Protein AF-A0A4R2KCX1-F1 (afdb_monomer)

Organism: NCBI:txid35805

Sequence (128 aa):
MARAHGARAQMALAFETVYGTPPASGYRLMPFARTTLGAEQPLLNSELLGYGRDPLAPIKDAVTADGEVVVPIDVEAFGTWLKAAFGDPVTSGTDPCTHEFQSGGWTLPSMAIEVVMPEVPRFAMYAG

Nearest PDB structures (foldseek):
  8xan-assembly1_C  TM=7.427E-01  e=2.154E-05  Acinetobacter phage SH-Ab 15497
  7b5h-assembly1_AK  TM=3.996E-01  e=2.489E+00  Nostoc sp. PCC 7120 = FACHB-418
  7o1q-assembly1_A  TM=1.858E-01  e=5.210E+00  Staphylococcus aureus

Structure (mmCIF, N/CA/C/O backbone):
data_AF-A0A4R2KCX1-F1
#
_entry.id   AF-A0A4R2KCX1-F1
#
loop_
_atom_site.group_PDB
_atom_site.id
_atom_site.type_symbol
_atom_site.label_atom_id
_atom_site.label_alt_id
_atom_site.label_comp_id
_atom_site.label_asym_id
_atom_site.label_entity_id
_atom_site.label_seq_id
_atom_site.pdbx_PDB_ins_code
_atom_site.Cartn_x
_atom_site.Cartn_y
_atom_site.Cartn_z
_atom_site.occupancy
_atom_site.B_iso_or_equiv
_atom_site.auth_seq_id
_atom_site.auth_comp_id
_atom_site.auth_asym_id
_atom_site.auth_atom_id
_atom_site.pdbx_PDB_model_num
ATOM 1 N N . MET A 1 1 ? -5.349 -15.161 24.739 1.00 67.50 1 MET A N 1
ATOM 2 C CA . MET A 1 1 ? -5.393 -14.386 23.482 1.00 67.50 1 MET A CA 1
ATOM 3 C C . MET A 1 1 ? -4.434 -15.027 22.496 1.00 67.50 1 MET A C 1
ATOM 5 O O . MET A 1 1 ? -3.262 -15.151 22.839 1.00 67.50 1 MET A O 1
ATOM 9 N N . ALA A 1 2 ? -4.920 -15.484 21.341 1.00 77.88 2 ALA A N 1
ATOM 10 C CA . ALA A 1 2 ? -4.050 -15.969 20.270 1.00 77.88 2 ALA A CA 1
ATOM 11 C C . ALA A 1 2 ? -3.220 -14.797 19.717 1.00 77.88 2 ALA A C 1
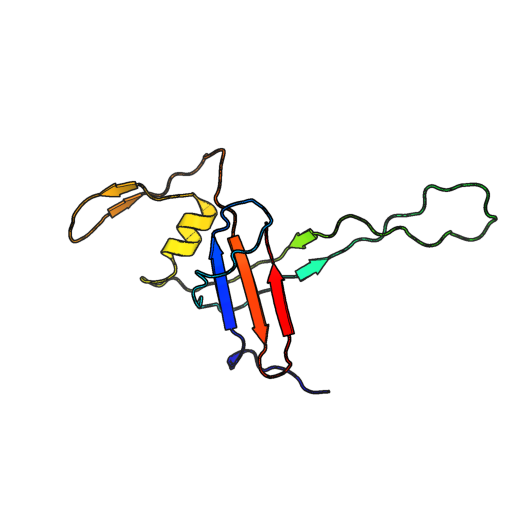ATOM 13 O O . ALA A 1 2 ? -3.713 -13.670 19.649 1.00 77.88 2 ALA A O 1
ATOM 14 N N . ARG A 1 3 ? -1.953 -15.045 19.386 1.00 81.00 3 ARG A N 1
ATOM 15 C CA . ARG A 1 3 ? -1.043 -14.067 18.776 1.00 81.00 3 ARG A CA 1
ATOM 16 C C . ARG A 1 3 ? -0.604 -14.630 17.434 1.00 81.00 3 ARG A C 1
ATOM 18 O O . ARG A 1 3 ? -0.319 -15.818 17.365 1.00 81.00 3 ARG A O 1
ATOM 25 N N . ALA A 1 4 ? -0.548 -13.785 16.413 1.00 83.06 4 ALA A N 1
ATOM 26 C CA . ALA A 1 4 ? 0.023 -14.166 15.131 1.00 83.06 4 ALA A CA 1
ATOM 27 C C . ALA A 1 4 ? 1.552 -14.043 15.180 1.00 83.06 4 ALA A C 1
ATOM 29 O O . ALA A 1 4 ? 2.090 -13.082 15.743 1.00 83.06 4 ALA A O 1
ATOM 30 N N . HIS A 1 5 ? 2.248 -14.996 14.575 1.00 86.75 5 HIS A N 1
ATOM 31 C CA . HIS A 1 5 ? 3.689 -14.958 14.384 1.00 86.75 5 HIS A CA 1
ATOM 32 C C . HIS A 1 5 ? 4.046 -14.263 13.067 1.00 86.75 5 HIS A C 1
ATOM 34 O O . HIS A 1 5 ? 3.512 -14.593 12.009 1.00 86.75 5 HIS A O 1
ATOM 40 N N . GLY A 1 6 ? 5.022 -13.350 13.111 1.00 83.81 6 GLY A N 1
ATOM 41 C CA . GLY A 1 6 ? 5.485 -12.619 11.923 1.00 83.81 6 GLY A CA 1
ATOM 42 C C . GLY A 1 6 ? 5.959 -13.529 10.782 1.00 83.81 6 GLY A C 1
ATOM 43 O O . GLY A 1 6 ? 5.747 -13.207 9.624 1.00 83.81 6 GLY A O 1
ATOM 44 N N . ALA A 1 7 ? 6.495 -14.716 11.091 1.00 86.44 7 ALA A N 1
AT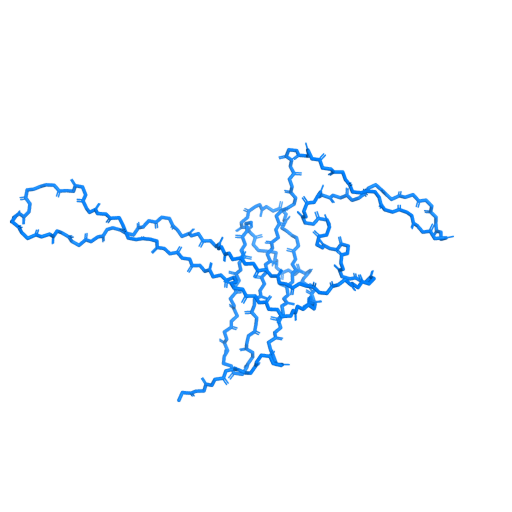OM 45 C CA . ALA A 1 7 ? 6.912 -15.704 10.089 1.00 86.44 7 ALA A CA 1
ATOM 46 C C . ALA A 1 7 ? 5.754 -16.284 9.248 1.00 86.44 7 ALA A C 1
ATOM 48 O O . ALA A 1 7 ? 5.996 -16.911 8.219 1.00 86.44 7 ALA A O 1
ATOM 49 N N . ARG A 1 8 ? 4.502 -16.118 9.693 1.00 90.50 8 ARG A N 1
ATOM 50 C CA . ARG A 1 8 ? 3.291 -16.514 8.957 1.00 90.50 8 ARG A CA 1
ATOM 51 C C . ARG A 1 8 ? 2.509 -15.319 8.421 1.00 90.50 8 ARG A C 1
ATOM 53 O O . ARG A 1 8 ? 1.470 -15.529 7.798 1.00 90.50 8 ARG A O 1
ATOM 60 N N . ALA A 1 9 ? 2.983 -14.097 8.659 1.00 93.12 9 ALA A N 1
ATOM 61 C CA . ALA A 1 9 ? 2.382 -12.916 8.070 1.00 93.12 9 ALA A CA 1
ATOM 62 C C . ALA A 1 9 ? 2.630 -12.911 6.557 1.00 93.12 9 ALA A C 1
ATOM 64 O O . ALA A 1 9 ? 3.693 -13.318 6.086 1.00 93.12 9 ALA A O 1
ATOM 65 N N . GLN A 1 10 ? 1.635 -12.468 5.800 1.00 95.19 10 GLN A N 1
ATOM 66 C CA . GLN A 1 10 ? 1.714 -12.356 4.348 1.00 95.19 10 GLN A CA 1
ATOM 67 C C . GLN A 1 10 ? 1.318 -10.942 3.936 1.00 95.19 10 GLN A C 1
ATOM 69 O O . GLN A 1 10 ? 0.558 -10.271 4.635 1.00 95.19 10 GLN A O 1
ATOM 74 N N . MET A 1 11 ? 1.856 -10.495 2.807 1.00 96.31 11 MET A N 1
ATOM 75 C CA . MET A 1 11 ? 1.479 -9.240 2.178 1.00 96.31 11 MET A CA 1
ATOM 76 C C . MET A 1 11 ? 1.051 -9.535 0.751 1.00 96.31 11 MET A C 1
ATOM 78 O O . MET A 1 11 ? 1.783 -10.203 0.021 1.00 96.31 11 MET A O 1
ATOM 82 N N . ALA A 1 12 ? -0.121 -9.049 0.365 1.00 96.50 12 ALA A N 1
ATOM 83 C CA . ALA A 1 12 ? -0.625 -9.162 -0.991 1.00 96.50 12 ALA A CA 1
ATOM 84 C C . ALA A 1 12 ? -0.817 -7.762 -1.577 1.00 96.50 12 ALA A C 1
ATOM 86 O O . ALA A 1 12 ? -1.367 -6.896 -0.907 1.00 96.50 12 ALA A O 1
ATOM 87 N N . LEU A 1 13 ? -0.363 -7.531 -2.808 1.00 96.44 13 LEU A N 1
ATOM 88 C CA . LEU A 1 13 ? -0.431 -6.224 -3.468 1.00 96.44 13 LEU A CA 1
ATOM 89 C C . LEU A 1 13 ? -1.096 -6.348 -4.837 1.00 96.44 13 LEU A C 1
ATOM 91 O O . LEU A 1 13 ? -0.757 -7.253 -5.602 1.00 96.44 13 LEU A O 1
ATOM 95 N N . ALA A 1 14 ? -2.001 -5.423 -5.152 1.00 97.31 14 ALA A N 1
ATOM 96 C CA . ALA A 1 14 ? -2.552 -5.227 -6.492 1.00 97.31 14 ALA A CA 1
ATOM 97 C C . ALA A 1 14 ? -2.606 -3.731 -6.837 1.00 97.31 14 ALA A C 1
ATOM 99 O O . ALA A 1 14 ? -2.873 -2.908 -5.968 1.00 97.31 14 ALA A O 1
ATOM 100 N N . PHE A 1 15 ? -2.386 -3.371 -8.103 1.00 96.69 15 PHE A N 1
ATOM 101 C CA . PHE A 1 15 ? -2.613 -1.998 -8.567 1.00 96.69 15 PHE A CA 1
ATOM 102 C C . PHE A 1 15 ? -4.099 -1.738 -8.778 1.00 96.69 15 PHE A C 1
ATOM 104 O O . PHE A 1 15 ? -4.821 -2.580 -9.318 1.00 96.69 15 PHE A O 1
ATOM 111 N N . GLU A 1 16 ? -4.542 -0.557 -8.375 1.00 95.75 16 GLU A N 1
ATOM 112 C CA . GLU A 1 16 ? -5.923 -0.126 -8.516 1.00 95.75 16 GLU A CA 1
ATOM 113 C C . GLU A 1 16 ? -6.189 0.418 -9.924 1.00 95.75 16 GLU A C 1
ATOM 115 O O . GLU A 1 16 ? -5.325 1.008 -10.569 1.00 95.75 16 GLU A O 1
ATOM 120 N N . THR A 1 17 ? -7.418 0.229 -10.407 1.00 94.25 17 THR A N 1
ATOM 121 C CA . THR A 1 17 ? -7.891 0.885 -11.641 1.00 94.25 17 THR A CA 1
ATOM 122 C C . THR A 1 17 ? -8.562 2.224 -11.347 1.00 94.25 17 THR A C 1
ATOM 124 O O . THR A 1 17 ? -8.533 3.129 -12.178 1.00 94.25 17 THR A O 1
ATOM 127 N N . VAL A 1 18 ? -9.152 2.346 -10.157 1.00 94.12 18 VAL A N 1
ATOM 128 C CA . VAL A 1 18 ? -9.768 3.556 -9.618 1.00 94.12 18 VAL A CA 1
ATOM 129 C C . VAL A 1 18 ? -9.210 3.760 -8.218 1.00 94.12 18 VAL A C 1
ATOM 131 O O . VAL A 1 18 ? -9.271 2.843 -7.402 1.00 94.12 18 VAL A O 1
ATOM 134 N N . TYR A 1 19 ? -8.703 4.963 -7.957 1.00 92.50 19 TYR A N 1
ATOM 135 C CA . TYR A 1 19 ? -8.130 5.346 -6.669 1.00 92.50 19 TYR A CA 1
ATOM 136 C C . TYR A 1 19 ? -9.057 5.002 -5.495 1.00 92.50 19 TYR A C 1
ATOM 138 O O . TYR A 1 19 ? -10.250 5.324 -5.522 1.00 92.50 19 TYR A O 1
ATOM 146 N N . GLY A 1 20 ? -8.509 4.349 -4.471 1.00 92.69 20 GLY A N 1
ATOM 147 C CA . GLY A 1 20 ? -9.223 3.957 -3.258 1.00 92.69 20 GLY A CA 1
ATOM 148 C C . GLY A 1 20 ? -10.192 2.788 -3.452 1.00 92.69 20 GLY A C 1
ATOM 149 O O . GLY A 1 20 ? -10.987 2.504 -2.555 1.00 92.69 20 GLY A O 1
ATOM 150 N N . THR A 1 21 ? -10.169 2.120 -4.613 1.00 95.06 21 THR A N 1
ATOM 151 C CA . THR A 1 21 ? -11.038 0.973 -4.911 1.00 95.06 21 THR A CA 1
ATOM 152 C C . THR A 1 21 ? -10.201 -0.300 -5.064 1.00 95.06 21 THR A C 1
ATOM 154 O O . THR A 1 21 ? -9.664 -0.547 -6.150 1.00 95.06 21 THR A O 1
ATOM 157 N N . PRO A 1 22 ? -10.113 -1.142 -4.012 1.00 94.56 22 PRO A N 1
ATOM 158 C CA . PRO A 1 22 ? -9.402 -2.412 -4.075 1.00 94.56 22 PRO A CA 1
ATOM 159 C C . PRO A 1 22 ? -9.877 -3.276 -5.257 1.00 94.56 22 PRO A C 1
ATOM 161 O O . PRO A 1 22 ? -11.086 -3.479 -5.419 1.00 94.56 22 PRO A O 1
ATOM 164 N N . PRO A 1 23 ? -8.963 -3.818 -6.081 1.00 95.50 23 PRO A N 1
ATOM 165 C CA . PRO A 1 23 ? -9.320 -4.752 -7.141 1.00 95.50 23 PRO A CA 1
ATOM 166 C C . PRO A 1 23 ? -9.965 -6.027 -6.590 1.00 95.50 23 PRO A C 1
ATOM 168 O O . PRO A 1 23 ? -9.647 -6.485 -5.500 1.00 95.50 23 PRO A O 1
ATOM 171 N N . ALA A 1 24 ? -10.821 -6.678 -7.379 1.00 94.88 24 ALA A N 1
ATOM 172 C CA . ALA A 1 24 ? -11.381 -7.980 -6.999 1.00 94.88 24 ALA A CA 1
ATOM 173 C C . ALA A 1 24 ? -10.370 -9.140 -7.132 1.00 94.88 24 ALA A C 1
ATOM 175 O O . ALA A 1 24 ? -10.575 -10.217 -6.580 1.00 94.88 24 ALA A O 1
ATOM 176 N N . SER A 1 25 ? -9.310 -8.956 -7.923 1.00 94.56 25 SER A N 1
ATOM 177 C CA . SER A 1 25 ? -8.288 -9.970 -8.210 1.00 94.56 25 SER A CA 1
ATOM 178 C C . SER A 1 25 ? -6.999 -9.308 -8.713 1.00 94.56 25 SER A C 1
ATOM 180 O O . SER A 1 25 ? -6.946 -8.089 -8.851 1.00 94.56 25 SER A O 1
ATOM 182 N N . GLY A 1 26 ? -5.963 -10.105 -8.999 1.00 93.50 26 GLY A N 1
ATOM 183 C CA . GLY A 1 26 ? -4.666 -9.602 -9.473 1.00 93.50 26 GLY A CA 1
ATOM 184 C C . GLY A 1 26 ? -3.649 -9.344 -8.360 1.00 93.50 26 GLY A C 1
ATOM 185 O O . GLY A 1 26 ? -2.598 -8.766 -8.615 1.00 93.50 26 GLY A O 1
ATOM 186 N N . TYR A 1 27 ? -3.949 -9.792 -7.140 1.00 95.81 27 TYR A N 1
ATOM 187 C CA . TYR A 1 27 ? -3.029 -9.712 -6.017 1.00 95.81 27 TYR A CA 1
ATOM 188 C C . TYR A 1 27 ? -1.840 -10.649 -6.191 1.00 95.81 27 TYR A C 1
ATOM 190 O O . TYR A 1 27 ? -1.994 -11.834 -6.502 1.00 95.81 27 TYR A O 1
ATOM 198 N N . ARG A 1 28 ? -0.653 -10.116 -5.917 1.00 95.19 28 ARG A N 1
ATOM 199 C CA . ARG A 1 28 ? 0.599 -10.863 -5.856 1.00 95.19 28 ARG A CA 1
ATOM 200 C C . ARG A 1 28 ? 1.126 -10.880 -4.430 1.00 95.19 28 ARG A C 1
ATOM 202 O O . ARG A 1 28 ? 1.097 -9.859 -3.751 1.00 95.19 28 ARG A O 1
ATOM 209 N N . LEU A 1 29 ? 1.636 -12.032 -3.996 1.00 95.19 29 LEU A N 1
ATOM 210 C CA . LEU A 1 29 ? 2.348 -12.134 -2.726 1.00 95.19 29 LEU A CA 1
ATOM 211 C C . LEU A 1 29 ? 3.667 -11.365 -2.806 1.00 95.19 29 LEU A C 1
ATOM 213 O O . LEU A 1 29 ? 4.499 -11.641 -3.670 1.00 95.19 29 LEU A O 1
ATOM 217 N N . MET A 1 30 ? 3.846 -10.419 -1.890 1.00 95.75 30 MET A N 1
ATOM 218 C CA . MET A 1 30 ? 5.013 -9.553 -1.824 1.00 95.75 30 MET A CA 1
ATOM 219 C C . MET A 1 30 ? 5.896 -9.940 -0.634 1.00 95.75 30 MET A C 1
ATOM 221 O O . MET A 1 30 ? 5.394 -10.059 0.489 1.00 95.75 30 MET A O 1
ATOM 225 N N . PRO A 1 31 ? 7.211 -10.121 -0.839 1.00 95.12 31 PRO A N 1
ATOM 226 C CA . PRO A 1 31 ? 8.136 -10.306 0.266 1.00 95.12 31 PRO A CA 1
ATOM 227 C C . PRO A 1 31 ? 8.310 -8.987 1.028 1.00 95.12 31 PRO A C 1
ATOM 229 O O . PRO A 1 31 ? 8.446 -7.919 0.433 1.00 95.12 31 PRO A O 1
ATOM 232 N N . PHE A 1 32 ? 8.333 -9.056 2.358 1.00 94.94 32 PHE A N 1
ATOM 233 C CA . PHE A 1 32 ? 8.554 -7.899 3.223 1.00 94.94 32 PHE A CA 1
ATOM 234 C C . PHE A 1 32 ? 9.268 -8.318 4.513 1.00 94.94 32 PHE A C 1
ATOM 236 O O . PHE A 1 32 ? 9.151 -9.457 4.963 1.00 94.94 32 PHE A O 1
ATOM 243 N N . ALA A 1 33 ? 10.020 -7.391 5.103 1.00 94.25 33 ALA A N 1
ATOM 244 C CA . ALA A 1 33 ? 10.744 -7.586 6.358 1.00 94.25 33 ALA A CA 1
ATOM 245 C C . ALA A 1 33 ? 9.992 -6.991 7.559 1.00 94.25 33 ALA A C 1
ATOM 247 O O . ALA A 1 33 ? 9.972 -7.587 8.636 1.00 94.25 33 ALA A O 1
ATOM 248 N N . ARG A 1 34 ? 9.365 -5.818 7.386 1.00 93.25 34 ARG A N 1
ATOM 249 C CA . ARG A 1 34 ? 8.473 -5.203 8.384 1.00 93.25 34 ARG A CA 1
ATOM 250 C C . ARG A 1 34 ? 7.421 -4.334 7.708 1.00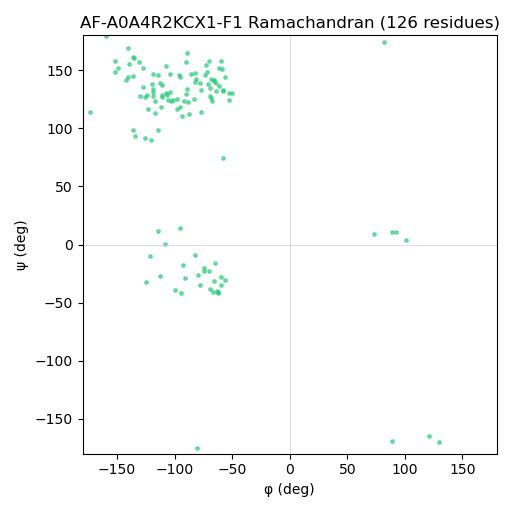 93.25 34 ARG A C 1
ATOM 252 O O . ARG A 1 34 ? 7.645 -3.844 6.605 1.00 93.25 34 ARG A O 1
ATOM 259 N N . THR A 1 35 ? 6.316 -4.104 8.404 1.00 93.81 35 THR A N 1
ATOM 260 C CA . THR A 1 35 ? 5.292 -3.133 8.017 1.00 93.81 35 THR A CA 1
ATOM 261 C C . THR A 1 35 ? 4.739 -2.447 9.261 1.00 93.81 35 THR A C 1
ATOM 263 O O . THR A 1 35 ? 4.583 -3.093 10.301 1.00 93.81 35 THR A O 1
ATOM 266 N N . THR A 1 36 ? 4.464 -1.151 9.158 1.00 93.81 36 THR A N 1
ATOM 267 C CA . THR A 1 36 ? 3.711 -0.377 10.157 1.00 93.81 36 THR A CA 1
ATOM 268 C C . THR A 1 36 ? 2.381 0.128 9.606 1.00 93.81 36 THR A C 1
ATOM 270 O O . THR A 1 36 ? 1.741 0.942 10.263 1.00 93.81 36 THR A O 1
ATOM 273 N N . LEU A 1 37 ? 1.950 -0.371 8.438 1.00 92.94 37 LEU A N 1
ATOM 274 C CA . LEU A 1 37 ? 0.707 0.054 7.799 1.00 92.94 37 LEU A CA 1
ATOM 275 C C . LEU A 1 37 ? -0.475 -0.063 8.765 1.00 92.94 37 LEU A C 1
ATOM 277 O O . LEU A 1 37 ? -0.760 -1.144 9.305 1.00 92.94 37 LEU A O 1
ATOM 281 N N . GLY A 1 38 ? -1.173 1.050 8.953 1.00 90.94 38 GLY A N 1
ATOM 282 C CA . GLY A 1 38 ? -2.283 1.183 9.880 1.00 90.94 38 GLY A CA 1
ATOM 283 C C . GLY A 1 38 ? -3.274 2.238 9.413 1.00 90.94 38 GLY A C 1
ATOM 284 O O . GLY A 1 38 ? -2.909 3.208 8.762 1.00 90.94 38 GLY A O 1
ATOM 285 N N . ALA A 1 39 ? -4.546 2.023 9.746 1.00 87.75 39 ALA A N 1
ATOM 286 C CA . ALA A 1 39 ? -5.564 3.051 9.612 1.00 87.75 39 ALA A CA 1
ATOM 287 C C . ALA A 1 39 ? -5.655 3.806 10.939 1.00 87.75 39 ALA A C 1
ATOM 289 O O . ALA A 1 39 ? -5.896 3.194 11.985 1.00 87.75 39 ALA A O 1
ATOM 290 N N . GLU A 1 40 ? -5.480 5.117 10.886 1.00 87.38 40 GLU A N 1
ATOM 291 C CA . GLU A 1 40 ? -5.623 6.007 12.028 1.00 87.38 40 GLU A CA 1
ATOM 292 C C . GLU A 1 40 ? -6.806 6.947 11.807 1.00 87.38 40 GLU A C 1
ATOM 294 O O . GLU A 1 40 ? -7.138 7.319 10.682 1.00 87.38 40 GLU A O 1
ATOM 299 N N . GLN A 1 41 ? -7.484 7.290 12.900 1.00 91.00 41 GLN A N 1
ATOM 300 C CA . GLN A 1 41 ? -8.578 8.252 12.890 1.00 91.00 41 GLN A CA 1
ATOM 301 C C . GLN A 1 41 ? -8.414 9.194 14.085 1.00 91.00 41 GLN A C 1
ATOM 303 O O . GLN A 1 41 ? -8.765 8.817 15.211 1.00 91.00 41 GLN A O 1
ATOM 308 N N . PRO A 1 42 ? -7.853 10.395 13.867 1.00 88.88 42 PRO A N 1
ATOM 309 C CA . PRO A 1 42 ? -7.701 11.393 14.914 1.00 88.88 42 PRO A CA 1
ATOM 310 C C . PRO A 1 42 ? -9.041 11.820 15.525 1.00 88.88 42 PRO A C 1
ATOM 312 O O . PRO A 1 42 ? -10.112 11.690 14.925 1.00 88.88 42 PRO A O 1
ATOM 315 N N . LEU A 1 43 ? -8.971 12.353 16.744 1.00 91.44 43 LEU A N 1
ATOM 316 C CA . LEU A 1 43 ? -10.101 12.984 17.417 1.00 91.44 43 LEU A CA 1
ATOM 317 C C . LEU A 1 43 ? -9.904 14.500 17.411 1.00 91.44 43 LEU A C 1
ATOM 319 O O . LEU A 1 43 ? -8.891 15.000 17.901 1.00 91.44 43 LEU A O 1
ATOM 323 N N . LEU A 1 44 ? -10.889 15.218 16.886 1.00 88.81 44 LEU A N 1
ATOM 324 C CA . LEU A 1 44 ? -10.939 16.673 16.861 1.00 88.81 44 LEU A CA 1
ATOM 325 C C . LEU A 1 44 ? -11.767 17.195 18.032 1.00 88.81 44 LEU A C 1
ATOM 327 O O . LEU A 1 44 ? -12.762 16.592 18.446 1.00 88.81 44 LEU A O 1
ATOM 331 N N . ASN A 1 45 ? -11.372 18.352 18.555 1.00 87.06 45 ASN A N 1
ATOM 332 C CA . ASN A 1 45 ? -12.154 19.034 19.578 1.00 87.06 45 ASN A CA 1
ATOM 333 C C . ASN A 1 45 ? -13.516 19.449 19.008 1.00 87.06 45 ASN A C 1
ATOM 335 O O . ASN A 1 45 ? -13.610 19.919 17.878 1.00 87.06 45 ASN A O 1
ATOM 339 N N . SER A 1 46 ? -14.572 19.294 19.806 1.00 84.56 46 SER A N 1
ATOM 340 C CA . SER A 1 46 ? -15.910 19.725 19.406 1.00 84.56 46 SER A CA 1
ATOM 341 C C . SER A 1 46 ? -15.989 21.253 19.338 1.00 84.56 46 SER A C 1
ATOM 343 O O . SER A 1 46 ? -15.734 21.932 20.331 1.00 84.56 46 SER A O 1
ATOM 345 N N . GLU A 1 47 ? -16.417 21.781 18.192 1.00 82.50 47 GLU A N 1
ATOM 346 C CA . GLU A 1 47 ? -16.617 23.222 17.965 1.00 82.50 47 GLU A CA 1
ATOM 347 C C . GLU A 1 47 ? -17.968 23.740 18.494 1.00 82.50 47 GLU A C 1
ATOM 349 O O . GLU A 1 47 ? -18.218 24.945 18.521 1.00 82.50 47 GLU A O 1
ATOM 354 N N . LEU A 1 48 ? -18.864 22.840 18.917 1.00 79.81 48 LEU A N 1
ATOM 355 C CA . LEU A 1 48 ? -20.192 23.204 19.409 1.00 79.81 48 LEU A CA 1
ATOM 356 C C . LEU A 1 48 ? -20.109 23.923 20.762 1.00 79.81 48 LEU A C 1
ATOM 358 O O . LEU A 1 48 ? -19.546 23.413 21.728 1.00 79.81 48 LEU A O 1
ATOM 362 N N . LEU A 1 49 ? -20.740 25.092 20.844 1.00 77.31 49 LEU A N 1
ATOM 363 C CA . LEU A 1 49 ? -20.863 25.885 22.066 1.00 77.31 49 LEU A CA 1
ATOM 364 C C . LEU A 1 49 ? -22.299 25.820 22.602 1.00 77.31 49 LEU A C 1
ATOM 366 O O . LEU A 1 49 ? -23.249 25.642 21.844 1.00 77.31 49 LEU A O 1
ATOM 370 N N . GLY A 1 50 ? -22.466 26.005 23.915 1.00 77.56 50 GLY A N 1
ATOM 371 C CA . GLY A 1 50 ? -23.787 26.184 24.538 1.00 77.56 50 GLY A CA 1
ATOM 372 C C . GLY A 1 50 ? -24.389 24.961 25.240 1.00 77.56 50 GLY A C 1
ATOM 373 O O . GLY A 1 50 ? -25.489 25.065 25.770 1.00 77.56 50 GLY A O 1
ATOM 374 N N . TYR A 1 51 ? -23.672 23.837 25.321 1.00 78.50 51 TYR A N 1
ATOM 375 C CA . TYR A 1 51 ? -24.144 22.608 25.984 1.00 78.50 51 TYR A CA 1
ATOM 376 C C . TYR A 1 51 ? -23.689 22.446 27.446 1.00 78.50 51 TYR A C 1
ATOM 378 O O . TYR A 1 51 ? -23.817 21.370 28.024 1.00 78.50 51 TYR A O 1
ATOM 386 N N . GLY A 1 52 ? -23.183 23.511 28.069 1.00 81.62 52 GLY A N 1
ATOM 387 C CA . GLY A 1 52 ? -22.761 23.514 29.471 1.00 81.62 52 GLY A CA 1
ATOM 388 C C . GLY A 1 52 ? -21.290 23.874 29.658 1.00 81.62 52 GLY A C 1
ATOM 389 O O . GLY A 1 52 ? -20.660 24.446 28.771 1.00 81.62 52 GLY A O 1
ATOM 390 N N . ARG A 1 53 ? -20.767 23.594 30.859 1.00 81.62 53 ARG A N 1
ATOM 391 C CA . ARG A 1 53 ? -19.374 23.881 31.251 1.00 81.62 53 ARG A CA 1
ATOM 392 C C . ARG A 1 53 ? -18.421 22.712 31.005 1.00 81.62 53 ARG A C 1
ATOM 394 O O . ARG A 1 53 ? -17.212 22.926 31.014 1.00 81.62 53 ARG A O 1
ATOM 401 N N . ASP A 1 54 ? -18.963 21.512 30.828 1.00 83.81 54 ASP A N 1
ATOM 402 C CA . ASP A 1 54 ? -18.167 20.306 30.641 1.00 83.81 54 ASP A CA 1
ATOM 403 C C . ASP A 1 54 ? -17.711 20.184 29.180 1.00 83.81 54 ASP A C 1
ATOM 405 O O . ASP A 1 54 ? -18.474 20.531 28.271 1.00 83.81 54 ASP A O 1
ATOM 409 N N . PRO A 1 55 ? -16.479 19.699 28.932 1.00 79.50 55 PRO A N 1
ATOM 410 C CA . PRO A 1 55 ? -15.997 19.452 27.581 1.00 79.50 55 PRO A CA 1
ATOM 411 C C . PRO A 1 55 ? -16.915 18.478 26.846 1.00 79.50 55 PRO A C 1
ATOM 413 O O . PRO A 1 55 ? -17.261 17.413 27.360 1.00 79.50 55 PRO A O 1
ATOM 416 N N . LEU A 1 56 ? -17.286 18.837 25.621 1.00 83.81 56 LEU A N 1
ATOM 417 C CA . LEU A 1 56 ? -18.060 17.962 24.754 1.00 83.81 56 LEU A CA 1
ATOM 418 C C . LEU A 1 56 ? -17.208 16.811 24.220 1.00 83.81 56 LEU A C 1
ATOM 420 O O . LEU A 1 56 ? -15.988 16.921 24.090 1.00 83.81 56 LEU A O 1
ATOM 424 N N . ALA A 1 57 ? -17.880 15.708 23.885 1.00 88.06 57 ALA A N 1
ATOM 425 C CA . ALA A 1 57 ? -17.235 14.553 23.281 1.00 88.06 57 ALA A CA 1
ATOM 426 C C . ALA A 1 57 ? -16.529 14.952 21.966 1.00 88.06 57 ALA A C 1
ATOM 428 O O . ALA A 1 57 ? -17.143 15.634 21.139 1.00 88.06 57 ALA A O 1
ATOM 429 N N . PRO A 1 58 ? -15.267 14.534 21.755 1.00 88.38 58 PRO A N 1
ATOM 430 C CA . PRO A 1 58 ? -14.548 14.785 20.512 1.00 88.38 58 PRO A CA 1
ATOM 431 C C . PRO A 1 58 ? -15.248 14.194 19.286 1.00 88.38 58 PRO A C 1
ATOM 433 O O . PRO A 1 58 ? -15.920 13.161 19.364 1.00 88.38 58 PRO A O 1
ATOM 436 N N . ILE A 1 59 ? -15.035 14.833 18.139 1.00 89.19 59 ILE A N 1
ATOM 437 C CA . ILE A 1 59 ? -15.543 14.387 16.841 1.00 89.19 59 ILE A CA 1
ATOM 438 C C . ILE A 1 59 ? -14.441 13.582 16.151 1.00 89.19 59 ILE A C 1
ATOM 440 O O . ILE A 1 59 ? -13.259 13.880 16.292 1.00 89.19 59 ILE A O 1
ATOM 444 N N . LYS A 1 60 ? -14.814 12.532 15.421 1.00 90.38 60 LYS A N 1
ATOM 445 C CA . LYS A 1 60 ? -13.858 11.736 14.648 1.00 90.38 60 LYS A CA 1
ATOM 446 C C . LYS A 1 60 ? -13.460 12.465 13.364 1.00 90.38 60 LYS A C 1
ATOM 448 O O . LYS A 1 60 ? -14.343 12.932 12.649 1.00 90.38 60 LYS A O 1
ATOM 453 N N . ASP A 1 61 ? -12.165 12.514 13.078 1.00 91.81 61 ASP A N 1
ATOM 454 C CA . ASP A 1 61 ? -11.619 13.073 11.838 1.00 91.81 61 ASP A CA 1
ATOM 455 C C . ASP A 1 61 ? -11.708 12.077 10.662 1.00 91.81 61 ASP A C 1
ATOM 457 O O . ASP A 1 61 ? -12.272 10.981 10.790 1.00 91.81 61 ASP A O 1
ATOM 461 N N . ALA A 1 62 ? -11.148 12.441 9.508 1.00 86.88 62 ALA A N 1
ATOM 462 C CA . ALA A 1 62 ? -10.922 11.543 8.386 1.00 86.88 62 ALA A CA 1
ATOM 463 C C . ALA A 1 62 ? -10.086 10.320 8.802 1.00 86.88 62 ALA A C 1
ATOM 465 O O . ALA A 1 62 ? -9.178 10.403 9.629 1.00 86.88 62 ALA A O 1
ATOM 466 N N . VAL A 1 63 ? -10.409 9.167 8.216 1.00 86.75 63 VAL A N 1
ATOM 467 C CA . VAL A 1 63 ? -9.599 7.954 8.359 1.00 86.75 63 VAL A CA 1
ATOM 468 C C . VAL A 1 63 ? -8.467 8.026 7.346 1.00 86.75 63 VAL A C 1
ATOM 470 O O . VAL A 1 63 ? -8.725 8.168 6.151 1.00 86.75 63 VAL A O 1
ATOM 473 N N . THR A 1 64 ? -7.233 7.894 7.815 1.00 86.12 64 THR A N 1
ATOM 474 C CA . THR A 1 64 ? -6.032 7.890 6.975 1.00 86.12 64 THR A CA 1
ATOM 475 C C . THR A 1 64 ? -5.301 6.566 7.127 1.00 86.12 64 THR A C 1
ATOM 477 O O . THR A 1 64 ? -5.081 6.106 8.247 1.00 86.12 64 THR A O 1
ATOM 480 N N . ALA A 1 65 ? -4.929 5.944 6.009 1.00 88.31 65 ALA A N 1
ATOM 481 C CA . ALA A 1 65 ? -3.986 4.832 6.007 1.00 88.31 65 ALA A CA 1
ATOM 482 C C . ALA A 1 65 ? -2.565 5.398 5.900 1.00 88.31 65 ALA A C 1
ATOM 484 O O . ALA A 1 65 ? -2.277 6.136 4.961 1.00 88.31 65 ALA A O 1
ATOM 485 N N . ASP A 1 66 ? -1.705 5.071 6.859 1.00 88.31 66 ASP A N 1
ATOM 486 C CA . ASP A 1 66 ? -0.318 5.541 6.907 1.00 88.31 66 ASP A CA 1
ATOM 487 C C . ASP A 1 66 ? 0.621 4.417 7.374 1.00 88.31 66 ASP A C 1
ATOM 489 O O . ASP A 1 66 ? 0.182 3.352 7.827 1.00 88.31 66 ASP A O 1
ATOM 493 N N . GLY A 1 67 ? 1.923 4.644 7.242 1.00 91.06 67 GLY A N 1
ATOM 494 C CA . GLY A 1 67 ? 2.990 3.764 7.686 1.00 91.06 67 GLY A CA 1
ATOM 495 C C . GLY A 1 67 ? 4.024 3.493 6.600 1.00 91.06 67 GLY A C 1
ATOM 496 O O . GLY A 1 67 ? 4.048 4.095 5.531 1.00 91.06 67 GLY A O 1
ATOM 497 N N . GLU A 1 68 ? 4.902 2.540 6.884 1.00 93.94 68 GLU A N 1
ATOM 498 C CA . GLU A 1 68 ? 5.992 2.145 5.997 1.00 93.94 68 GLU A CA 1
ATOM 499 C C . GLU A 1 68 ? 6.033 0.627 5.816 1.00 93.94 68 GLU A C 1
ATOM 501 O O . GLU A 1 68 ? 5.584 -0.151 6.666 1.00 93.94 68 GLU A O 1
ATOM 506 N N . VAL A 1 69 ? 6.629 0.199 4.706 1.00 93.88 69 VAL A N 1
ATOM 507 C CA . VAL A 1 69 ? 6.957 -1.200 4.438 1.00 93.88 69 VAL A CA 1
ATOM 508 C C . VAL A 1 69 ? 8.438 -1.286 4.100 1.00 93.88 69 VAL A C 1
ATOM 510 O O . VAL A 1 69 ? 8.920 -0.601 3.202 1.00 93.88 69 VAL A O 1
ATOM 513 N N . VAL A 1 70 ? 9.164 -2.152 4.804 1.00 95.88 70 VAL A N 1
ATOM 514 C CA . VAL A 1 70 ? 10.549 -2.482 4.452 1.00 95.88 70 VAL A CA 1
ATOM 515 C C . VAL A 1 70 ? 10.529 -3.740 3.605 1.00 95.88 70 VAL A C 1
ATOM 517 O O . VAL A 1 70 ? 10.106 -4.798 4.076 1.00 95.88 70 VAL A O 1
ATOM 520 N N . VAL A 1 71 ? 11.011 -3.626 2.373 1.00 94.94 71 VAL A N 1
ATOM 521 C CA . VAL A 1 71 ? 11.031 -4.701 1.377 1.00 94.94 71 VAL A CA 1
ATOM 522 C C . VAL A 1 71 ? 12.458 -5.040 0.946 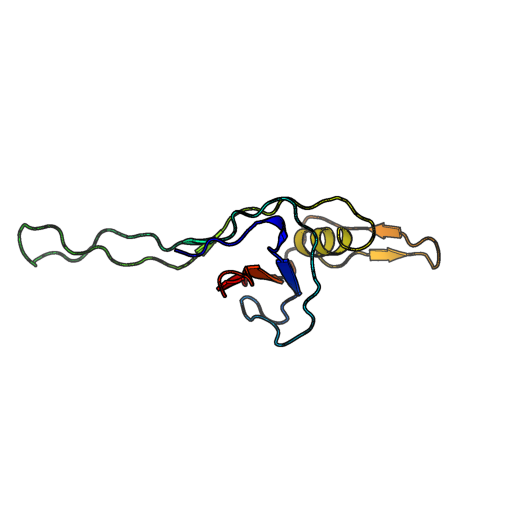1.00 94.94 71 VAL A C 1
ATOM 524 O O . VAL A 1 71 ? 13.318 -4.157 0.933 1.00 94.94 71 VAL A O 1
ATOM 527 N N . PRO A 1 72 ? 12.745 -6.314 0.629 1.00 95.38 72 PRO A N 1
ATOM 528 C CA . PRO A 1 72 ? 14.029 -6.693 0.061 1.00 95.38 72 PRO A CA 1
A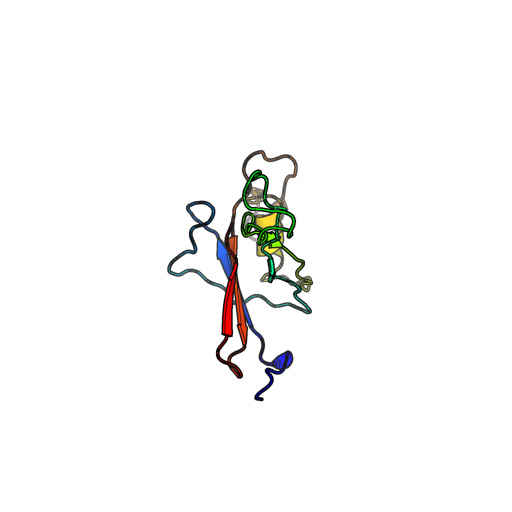TOM 529 C C . PRO A 1 72 ? 14.170 -6.173 -1.376 1.00 95.38 72 PRO A C 1
ATOM 531 O O . PRO A 1 72 ? 13.185 -5.918 -2.068 1.00 95.38 72 PRO A O 1
ATOM 534 N N . ILE A 1 73 ? 15.417 -6.054 -1.832 1.00 94.31 73 ILE A N 1
AT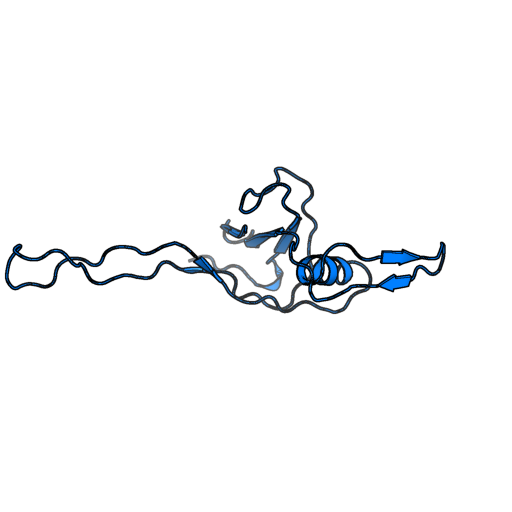OM 535 C CA . ILE A 1 73 ? 15.717 -5.886 -3.254 1.00 94.31 73 ILE A CA 1
ATOM 536 C C . ILE A 1 73 ? 15.836 -7.284 -3.852 1.00 94.31 73 ILE A C 1
ATOM 538 O O . ILE A 1 73 ? 16.768 -8.024 -3.536 1.00 94.31 73 ILE A O 1
ATOM 542 N N . ASP A 1 74 ? 14.891 -7.635 -4.710 1.00 92.69 74 ASP A N 1
ATOM 543 C CA . ASP A 1 74 ? 14.872 -8.890 -5.449 1.00 92.69 74 ASP A CA 1
ATOM 544 C C . ASP A 1 74 ? 14.490 -8.646 -6.918 1.00 92.69 74 ASP A C 1
ATOM 546 O O . ASP A 1 74 ? 13.957 -7.598 -7.279 1.00 92.69 74 ASP A O 1
ATOM 550 N N . VAL A 1 75 ? 14.798 -9.606 -7.789 1.00 87.44 75 VAL A N 1
ATOM 551 C CA . VAL A 1 75 ? 14.617 -9.454 -9.243 1.00 87.44 75 VAL A CA 1
ATOM 552 C C . VAL A 1 75 ? 13.142 -9.536 -9.657 1.00 87.44 75 VAL A C 1
ATOM 554 O O . VAL A 1 75 ? 12.765 -9.027 -10.708 1.00 87.44 75 VAL A O 1
ATOM 557 N N . GLU A 1 76 ? 12.288 -10.165 -8.849 1.00 89.94 76 GLU A N 1
ATOM 558 C CA . GLU A 1 76 ? 10.927 -10.529 -9.242 1.00 89.94 76 GLU A CA 1
ATOM 559 C C . GLU A 1 76 ? 9.894 -9.470 -8.826 1.00 89.94 76 GLU A C 1
ATOM 561 O O . GLU A 1 76 ? 8.952 -9.183 -9.569 1.00 89.94 76 GLU A O 1
ATOM 566 N N . ALA A 1 77 ? 10.025 -8.927 -7.620 1.00 93.25 77 ALA A N 1
ATOM 567 C CA . ALA A 1 77 ? 9.032 -8.122 -6.926 1.00 93.25 77 ALA A CA 1
ATOM 568 C C . ALA A 1 77 ? 9.470 -6.663 -6.757 1.00 93.25 77 ALA A C 1
ATOM 570 O O . ALA A 1 77 ? 8.597 -5.792 -6.747 1.00 93.25 77 ALA A O 1
ATOM 571 N N . PHE A 1 78 ? 10.776 -6.360 -6.716 1.00 94.38 78 PHE A N 1
ATOM 572 C CA . PHE A 1 78 ? 11.261 -4.984 -6.521 1.00 94.38 78 PHE A CA 1
ATOM 573 C C . PHE A 1 78 ? 10.785 -4.015 -7.613 1.00 94.38 78 PHE A C 1
ATOM 575 O O . PHE A 1 78 ? 10.425 -2.876 -7.318 1.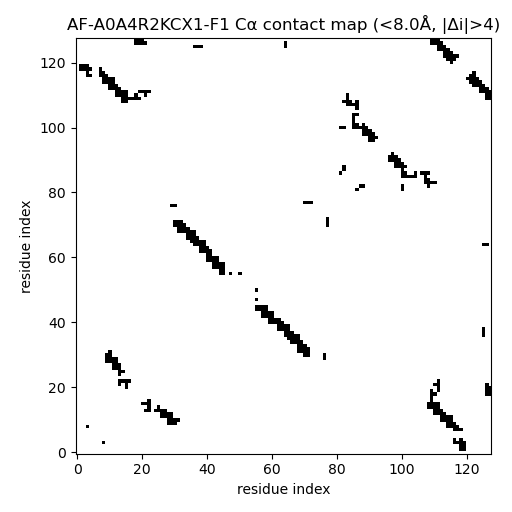00 94.38 78 PHE A O 1
ATOM 582 N N . GLY A 1 79 ? 10.669 -4.487 -8.859 1.00 94.00 79 GLY A N 1
ATOM 583 C CA . GLY A 1 79 ? 10.103 -3.702 -9.962 1.00 94.00 79 GLY A CA 1
ATOM 584 C C . GLY A 1 79 ? 8.657 -3.243 -9.722 1.00 94.00 79 GLY A C 1
ATOM 585 O O . GLY A 1 79 ? 8.265 -2.183 -10.201 1.00 94.00 79 GLY A O 1
ATOM 586 N N . THR A 1 80 ? 7.877 -3.983 -8.927 1.00 94.25 80 THR A N 1
ATOM 587 C CA . THR A 1 80 ? 6.507 -3.599 -8.537 1.00 94.25 80 THR A CA 1
ATOM 588 C C . THR A 1 80 ? 6.523 -2.357 -7.646 1.00 94.25 80 THR A C 1
ATOM 590 O O . THR A 1 80 ? 5.721 -1.450 -7.843 1.00 94.25 80 THR A O 1
ATOM 593 N N . TRP A 1 81 ? 7.473 -2.279 -6.708 1.00 94.56 81 TRP A N 1
ATOM 594 C CA . TRP A 1 81 ? 7.643 -1.117 -5.831 1.00 94.56 81 TRP A CA 1
ATOM 595 C C . TRP A 1 81 ? 8.152 0.105 -6.596 1.00 94.56 81 TRP A C 1
ATOM 597 O O . TRP A 1 81 ? 7.673 1.212 -6.368 1.00 94.56 81 TRP A O 1
ATOM 607 N N . LEU A 1 82 ? 9.061 -0.096 -7.556 1.00 94.69 82 LEU A N 1
ATOM 608 C CA . LEU A 1 82 ? 9.496 0.976 -8.455 1.00 94.69 82 LEU A CA 1
ATOM 609 C C . LEU A 1 82 ? 8.334 1.496 -9.305 1.00 94.69 82 LEU A C 1
ATOM 611 O O . LEU A 1 82 ? 8.167 2.707 -9.428 1.00 94.69 82 LEU A O 1
ATOM 615 N N . LYS A 1 83 ? 7.483 0.600 -9.818 1.00 94.25 83 LYS A N 1
ATOM 616 C CA . LYS A 1 83 ? 6.271 0.997 -10.537 1.00 94.25 83 LYS A CA 1
ATOM 617 C C . LYS A 1 83 ? 5.299 1.776 -9.649 1.00 94.25 83 LYS A C 1
ATOM 619 O O . LYS A 1 83 ? 4.731 2.763 -10.102 1.00 94.25 83 LYS A O 1
ATOM 624 N N . ALA A 1 84 ? 5.116 1.367 -8.396 1.00 92.88 84 ALA A N 1
ATOM 625 C CA . ALA A 1 84 ? 4.269 2.101 -7.458 1.00 92.88 84 ALA A CA 1
ATOM 626 C C . ALA A 1 84 ? 4.805 3.517 -7.178 1.00 92.88 84 ALA A C 1
ATOM 628 O O . ALA A 1 84 ? 4.032 4.467 -7.139 1.00 92.88 84 ALA A O 1
ATOM 629 N N . ALA A 1 85 ? 6.124 3.674 -7.036 1.00 92.81 85 ALA A N 1
ATOM 630 C CA . ALA A 1 85 ? 6.742 4.962 -6.721 1.00 92.81 85 ALA A CA 1
ATOM 631 C C . ALA A 1 85 ? 6.864 5.915 -7.925 1.00 92.81 85 ALA A C 1
ATOM 633 O O . ALA A 1 85 ? 6.773 7.130 -7.753 1.00 92.81 85 ALA A O 1
ATOM 634 N N . PHE A 1 86 ? 7.104 5.383 -9.127 1.00 94.50 86 PHE A N 1
ATOM 635 C CA . PHE A 1 86 ? 7.475 6.178 -10.307 1.00 94.50 86 PHE A CA 1
ATOM 636 C C . PHE A 1 86 ? 6.517 6.036 -11.497 1.00 94.50 86 PHE A C 1
ATOM 638 O O . PHE A 1 86 ? 6.623 6.792 -12.458 1.00 94.50 86 PHE A O 1
ATOM 645 N N . GLY A 1 87 ? 5.573 5.096 -11.453 1.00 94.06 87 GLY A N 1
ATOM 646 C CA . GLY A 1 87 ? 4.720 4.759 -12.589 1.00 94.06 87 GLY A CA 1
ATOM 647 C C . GLY A 1 87 ? 5.315 3.688 -13.502 1.00 94.06 87 GLY A C 1
ATOM 648 O O . GLY A 1 87 ? 6.277 2.998 -13.160 1.00 94.06 87 GLY A O 1
ATOM 649 N N . ASP A 1 88 ? 4.694 3.499 -14.665 1.00 92.88 88 ASP A N 1
ATOM 650 C CA . ASP A 1 88 ? 5.117 2.465 -15.607 1.00 92.88 88 ASP A CA 1
ATOM 651 C C . ASP A 1 88 ? 6.533 2.735 -16.149 1.00 92.88 88 ASP A C 1
ATOM 653 O O . ASP A 1 88 ? 6.818 3.850 -16.594 1.00 92.88 88 ASP A O 1
ATOM 657 N N . PRO A 1 89 ? 7.428 1.729 -16.152 1.00 94.50 89 PRO A N 1
ATOM 658 C CA . PRO A 1 89 ? 8.763 1.898 -16.703 1.00 94.50 89 PRO A CA 1
ATOM 659 C C . PRO A 1 89 ? 8.748 1.936 -18.231 1.00 94.50 89 PRO A C 1
ATOM 661 O O . PRO A 1 89 ? 8.037 1.166 -18.887 1.00 94.50 89 PRO A O 1
ATOM 664 N N . VAL A 1 90 ? 9.650 2.725 -18.813 1.00 95.38 90 VAL A N 1
ATOM 665 C CA . VAL A 1 90 ? 9.997 2.595 -20.232 1.00 95.38 90 VAL A CA 1
ATOM 666 C C . VAL A 1 90 ? 10.911 1.383 -20.380 1.00 95.38 90 VAL A C 1
ATOM 668 O O . VAL A 1 90 ? 12.023 1.355 -19.857 1.00 95.38 90 VAL A O 1
ATOM 671 N N . THR A 1 91 ? 10.422 0.355 -21.070 1.00 95.56 91 THR A N 1
ATOM 672 C CA . THR A 1 91 ? 11.156 -0.900 -21.268 1.00 95.56 91 THR A CA 1
ATOM 673 C C . THR A 1 91 ? 11.720 -0.972 -22.681 1.00 95.56 91 THR A C 1
ATOM 675 O O . THR A 1 91 ? 10.996 -0.749 -23.649 1.00 95.56 91 THR A O 1
ATOM 678 N N . SER A 1 92 ? 13.002 -1.308 -22.810 1.00 97.06 92 SER A N 1
ATOM 679 C CA . SER A 1 92 ? 13.678 -1.496 -24.098 1.00 97.06 92 SER A CA 1
ATOM 680 C C . SER A 1 92 ? 14.539 -2.761 -24.107 1.00 97.06 92 SER A C 1
ATOM 682 O O . SER A 1 92 ? 14.897 -3.289 -23.055 1.00 97.06 92 SER A O 1
ATOM 684 N N . GLY A 1 93 ? 14.870 -3.251 -25.304 1.00 94.69 93 GLY A N 1
ATOM 685 C CA . GLY A 1 93 ? 15.541 -4.540 -25.488 1.00 94.69 93 GLY A CA 1
ATOM 686 C C . GLY A 1 93 ? 14.572 -5.724 -25.449 1.00 94.69 93 GLY A C 1
ATOM 687 O O . GLY A 1 93 ? 13.374 -5.562 -25.227 1.00 94.69 93 GLY A O 1
ATOM 688 N N . THR A 1 94 ? 15.096 -6.915 -25.724 1.00 90.12 94 THR A N 1
ATOM 689 C CA . THR A 1 94 ? 14.317 -8.166 -25.732 1.00 90.12 94 THR A CA 1
ATOM 690 C C . THR A 1 94 ? 14.899 -9.234 -24.813 1.00 90.12 94 THR A C 1
ATOM 692 O O . THR A 1 94 ? 14.118 -10.000 -24.265 1.00 90.12 94 THR A O 1
ATOM 695 N N . ASP A 1 95 ? 16.227 -9.275 -24.636 1.00 90.44 95 ASP A N 1
ATOM 696 C CA . ASP A 1 95 ? 16.937 -10.030 -23.590 1.00 90.44 95 ASP A CA 1
ATOM 697 C C . ASP A 1 95 ? 18.452 -9.686 -23.631 1.00 90.44 95 ASP A C 1
ATOM 699 O O . ASP A 1 95 ? 19.095 -9.975 -24.647 1.00 90.44 95 ASP A O 1
ATOM 703 N N . PRO A 1 96 ? 19.046 -9.041 -22.602 1.00 89.38 96 PRO A N 1
ATOM 704 C CA . PRO A 1 96 ? 18.393 -8.505 -21.409 1.00 89.38 96 PRO A CA 1
ATOM 705 C C . PRO A 1 96 ? 17.558 -7.253 -21.719 1.00 89.38 96 PRO A C 1
ATOM 707 O O . PRO A 1 96 ? 17.894 -6.453 -22.596 1.00 89.38 96 PRO A O 1
ATOM 710 N N . CYS A 1 97 ? 16.472 -7.068 -20.968 1.00 91.31 97 CYS A N 1
ATOM 711 C CA . CYS A 1 97 ? 15.650 -5.859 -21.015 1.00 91.31 97 CYS A CA 1
ATOM 712 C C . CYS A 1 97 ? 16.217 -4.771 -20.092 1.00 91.31 97 CYS A C 1
ATOM 714 O O . CYS A 1 97 ? 16.752 -5.059 -19.022 1.00 91.31 97 CYS A O 1
ATOM 716 N N . THR A 1 98 ? 16.057 -3.509 -20.485 1.00 94.44 98 THR A N 1
ATOM 717 C CA . THR A 1 98 ? 16.347 -2.335 -19.650 1.00 94.44 98 THR A CA 1
ATOM 718 C C . THR A 1 98 ? 15.038 -1.647 -19.289 1.00 94.44 98 THR A C 1
ATOM 720 O O . THR A 1 98 ? 14.248 -1.348 -20.183 1.00 94.44 98 THR A O 1
ATOM 723 N N . HIS A 1 99 ? 14.826 -1.386 -17.997 1.00 94.25 99 HIS A N 1
ATOM 724 C CA . HIS A 1 99 ? 13.663 -0.671 -17.470 1.00 94.25 99 HIS A CA 1
ATOM 725 C C . HIS A 1 99 ? 14.093 0.688 -16.907 1.00 94.25 99 HIS A C 1
ATOM 727 O O . HIS A 1 99 ? 14.874 0.744 -15.956 1.00 94.25 99 HIS A O 1
ATOM 733 N N . GLU A 1 100 ? 13.579 1.774 -17.479 1.00 95.31 100 GLU A N 1
ATOM 734 C CA . GLU A 1 100 ? 13.806 3.142 -17.009 1.00 95.31 100 GLU A CA 1
ATOM 735 C C . GLU A 1 100 ? 12.575 3.653 -16.250 1.00 95.31 100 GLU A C 1
ATOM 737 O O . GLU A 1 100 ? 11.472 3.682 -16.795 1.00 95.31 100 GLU A O 1
ATOM 742 N N . PHE A 1 101 ? 12.772 4.069 -14.997 1.00 94.88 101 PHE A N 1
ATOM 743 C CA . PHE A 1 101 ? 11.746 4.689 -14.156 1.00 94.88 101 PHE A CA 1
ATOM 744 C C . PHE A 1 101 ? 12.034 6.185 -14.033 1.00 94.88 101 PHE A C 1
ATOM 746 O O . PHE A 1 101 ? 13.149 6.573 -13.682 1.00 94.88 101 PHE A O 1
ATOM 753 N N . GLN A 1 102 ? 11.034 7.021 -14.308 1.00 93.75 102 GLN A N 1
ATOM 754 C CA . GLN A 1 102 ? 11.182 8.476 -14.320 1.00 93.75 102 GLN A CA 1
ATOM 755 C C . GLN A 1 102 ? 10.428 9.108 -13.148 1.00 93.75 102 GLN A C 1
ATOM 757 O O . GLN A 1 102 ? 9.299 8.735 -12.841 1.00 93.75 102 GLN A O 1
ATOM 762 N N . SER A 1 103 ? 11.051 10.079 -12.483 1.00 92.19 103 SER A N 1
ATOM 763 C CA . SER A 1 103 ? 10.403 10.877 -11.439 1.00 92.19 103 SER A CA 1
ATOM 764 C C . SER A 1 103 ? 9.715 12.116 -12.026 1.00 92.19 103 SER A C 1
ATOM 766 O O . SER A 1 103 ? 9.971 12.510 -13.161 1.00 92.19 103 SER A O 1
ATOM 768 N N . GLY A 1 104 ? 8.834 12.751 -11.245 1.00 90.06 104 GLY A N 1
ATOM 769 C CA . GLY A 1 104 ? 8.152 13.991 -11.647 1.00 90.06 104 GLY A CA 1
ATOM 770 C C . GLY A 1 104 ? 6.839 13.796 -12.414 1.00 90.06 104 GLY A C 1
ATOM 771 O O . GLY A 1 104 ? 6.297 14.765 -12.942 1.00 90.06 104 GLY A O 1
ATOM 772 N N . GLY A 1 105 ? 6.312 12.570 -12.469 1.00 85.94 105 GLY A N 1
ATOM 773 C CA . GLY A 1 105 ? 4.975 12.299 -12.996 1.00 85.94 105 GLY A CA 1
ATOM 774 C C . GLY A 1 105 ? 3.870 12.917 -12.130 1.00 85.94 105 GLY A C 1
ATOM 775 O O . GLY A 1 105 ? 3.938 12.885 -10.904 1.00 85.94 105 GLY A O 1
ATOM 776 N N . TRP A 1 106 ? 2.834 13.460 -12.775 1.00 86.75 106 TRP A N 1
ATOM 777 C CA . TRP A 1 106 ? 1.648 14.013 -12.101 1.00 86.75 106 TRP A CA 1
ATOM 778 C C . TRP A 1 106 ? 0.652 12.942 -11.657 1.00 86.75 106 TRP A C 1
ATOM 780 O O . TRP A 1 106 ? -0.123 13.153 -10.730 1.00 86.75 106 TRP A O 1
ATOM 790 N N . THR A 1 107 ? 0.653 11.807 -12.348 1.00 86.44 107 THR A N 1
ATOM 791 C CA . THR A 1 107 ? -0.243 10.681 -12.102 1.00 86.44 107 THR A CA 1
ATOM 792 C C . THR A 1 107 ? 0.594 9.482 -11.704 1.00 86.44 107 THR A C 1
ATOM 794 O O . THR A 1 107 ? 1.350 8.960 -12.526 1.00 86.44 107 THR A O 1
ATOM 797 N N . LEU A 1 108 ? 0.454 9.057 -10.454 1.00 90.19 108 LEU A N 1
ATOM 798 C CA . LEU A 1 108 ? 1.068 7.838 -9.950 1.00 90.19 108 LEU A CA 1
ATOM 799 C C . LEU A 1 108 ? 0.006 6.738 -9.841 1.00 90.19 108 LEU A C 1
ATOM 801 O O . LEU A 1 108 ? -1.157 7.048 -9.566 1.00 90.19 108 LEU A O 1
ATOM 805 N N . PRO A 1 109 ? 0.372 5.466 -10.068 1.00 93.44 109 PRO A N 1
ATOM 806 C CA . PRO A 1 109 ? -0.514 4.351 -9.780 1.00 93.44 109 PRO A CA 1
ATOM 807 C C . PRO A 1 109 ? -0.845 4.319 -8.288 1.00 93.44 109 PRO A C 1
ATOM 809 O O . PRO A 1 109 ? 0.056 4.434 -7.458 1.00 93.44 109 PRO A O 1
ATOM 812 N N . SER A 1 110 ? -2.110 4.091 -7.950 1.00 94.38 110 SER A N 1
ATOM 813 C CA . SER A 1 110 ? -2.491 3.677 -6.601 1.00 94.38 110 SER A CA 1
ATOM 814 C C . SER A 1 110 ? -2.487 2.153 -6.489 1.00 94.38 110 SER A C 1
ATOM 816 O O . SER A 1 110 ? -2.556 1.420 -7.487 1.00 94.38 110 SER A O 1
ATOM 818 N N . MET A 1 111 ? -2.345 1.654 -5.266 1.00 95.12 111 MET A N 1
ATOM 819 C CA . MET A 1 111 ? -2.241 0.225 -4.996 1.00 95.12 111 MET A CA 1
ATOM 820 C C . MET A 1 111 ? -3.009 -0.151 -3.739 1.00 95.12 111 MET A C 1
ATOM 822 O O . MET A 1 111 ? -3.002 0.568 -2.748 1.00 95.12 111 MET A O 1
ATOM 826 N N . ALA A 1 112 ? -3.606 -1.334 -3.778 1.00 95.94 112 ALA A N 1
ATOM 827 C CA . ALA A 1 112 ? -4.213 -1.965 -2.630 1.00 95.94 112 ALA A CA 1
ATOM 828 C C . ALA A 1 112 ? -3.231 -2.983 -2.038 1.00 95.94 112 ALA A C 1
ATOM 830 O O . ALA A 1 112 ? -2.764 -3.887 -2.741 1.00 95.94 112 ALA A O 1
ATOM 831 N N . ILE A 1 113 ? -2.932 -2.849 -0.747 1.00 96.31 113 ILE A N 1
ATOM 832 C CA . ILE A 1 113 ? -2.068 -3.750 0.015 1.00 96.31 113 ILE A CA 1
ATOM 833 C C . ILE A 1 113 ? -2.889 -4.413 1.115 1.00 96.31 113 ILE A C 1
ATOM 835 O O . ILE A 1 113 ? -3.444 -3.746 1.985 1.00 96.31 113 ILE A O 1
ATOM 839 N N . GLU A 1 114 ? -2.903 -5.739 1.127 1.00 96.19 114 GLU A N 1
ATOM 840 C CA . GLU A 1 114 ? -3.460 -6.524 2.218 1.00 96.19 114 GLU A CA 1
ATOM 841 C C . GLU A 1 114 ? -2.344 -7.057 3.117 1.00 96.19 114 GLU A C 1
ATOM 843 O O . GLU A 1 114 ? -1.441 -7.760 2.656 1.00 96.19 114 GLU A O 1
ATOM 848 N N . VAL A 1 115 ? -2.423 -6.755 4.414 1.00 95.06 115 VAL A N 1
ATOM 849 C CA . VAL A 1 115 ? -1.587 -7.384 5.442 1.00 95.06 115 VAL A CA 1
ATOM 850 C C . VAL A 1 115 ? -2.382 -8.498 6.105 1.00 95.06 115 VAL A C 1
ATOM 852 O O . VAL A 1 115 ? -3.398 -8.271 6.771 1.00 95.06 115 VAL A O 1
ATOM 855 N N . VAL A 1 116 ? -1.883 -9.715 5.939 1.00 94.69 116 VAL A N 1
ATOM 856 C CA . VAL A 1 116 ? -2.574 -10.950 6.285 1.00 94.69 116 VAL A CA 1
ATOM 857 C C . VAL A 1 116 ? -1.897 -11.619 7.475 1.00 94.69 116 VAL A C 1
ATOM 859 O O . VAL A 1 116 ? -0.700 -11.906 7.457 1.00 94.69 116 VAL A O 1
ATOM 862 N N . MET A 1 117 ? -2.685 -11.917 8.507 1.00 93.44 117 MET A N 1
ATOM 863 C CA . MET A 1 117 ? -2.293 -12.716 9.670 1.00 93.44 117 MET A CA 1
ATOM 864 C C . MET A 1 117 ? -3.218 -13.939 9.765 1.00 93.44 117 MET A C 1
ATOM 866 O O . MET A 1 117 ? -4.251 -13.874 10.421 1.00 93.44 117 MET A O 1
ATOM 870 N N . PRO A 1 118 ? -2.888 -15.078 9.132 1.00 88.56 118 PRO A N 1
ATOM 871 C CA . PRO A 1 118 ? -3.801 -16.225 9.062 1.00 88.56 118 PRO A CA 1
ATOM 872 C C . PRO A 1 118 ? -4.078 -16.876 10.424 1.00 88.56 118 PRO A C 1
ATOM 874 O O . PRO A 1 118 ? -5.159 -17.405 10.659 1.00 88.56 118 PRO A O 1
ATOM 877 N N . GLU A 1 119 ? -3.099 -16.833 11.333 1.00 88.62 119 GLU A N 1
ATOM 878 C CA . GLU A 1 119 ? -3.195 -17.435 12.672 1.00 88.62 119 GLU A CA 1
ATOM 879 C C . GLU A 1 119 ? -4.172 -16.694 13.597 1.00 88.62 119 GLU A C 1
ATOM 881 O O . GLU A 1 119 ? -4.688 -17.265 14.557 1.00 88.62 119 GLU A O 1
ATOM 886 N N . VAL A 1 120 ? -4.432 -15.418 13.310 1.00 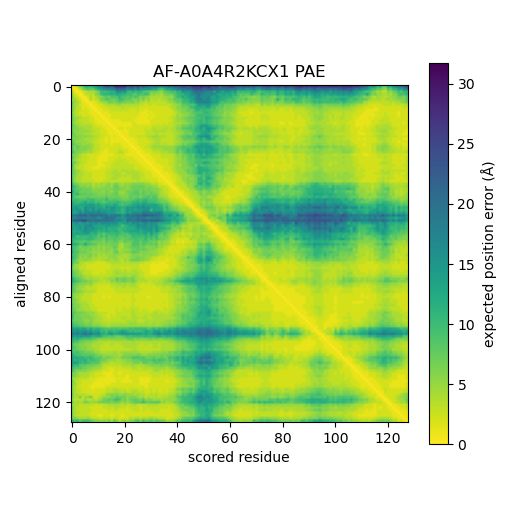90.19 120 VAL A N 1
ATOM 887 C CA . VAL A 1 120 ? -5.446 -14.601 13.978 1.00 90.19 120 VAL A CA 1
ATOM 888 C C . VAL A 1 120 ? -6.184 -13.882 12.861 1.00 90.19 120 VAL A C 1
ATOM 890 O O . VAL A 1 120 ? -5.665 -12.847 12.462 1.00 90.19 120 VAL A O 1
ATOM 893 N N . PRO A 1 121 ? -7.315 -14.417 12.352 1.00 86.88 121 PRO A N 1
ATOM 894 C CA . PRO A 1 121 ? -7.882 -14.163 11.018 1.00 86.88 121 PRO A CA 1
ATOM 895 C C . PRO A 1 121 ? -8.182 -12.679 10.766 1.00 86.88 121 PRO A C 1
ATOM 897 O O . PRO A 1 121 ? -9.323 -12.221 10.798 1.00 86.88 121 PRO A O 1
ATOM 900 N N . ARG A 1 122 ? -7.112 -11.925 10.537 1.00 89.69 122 ARG A N 1
ATOM 901 C CA . ARG A 1 122 ? -7.058 -10.485 10.360 1.00 89.69 122 ARG A CA 1
ATOM 902 C C . ARG A 1 122 ? -6.418 -10.259 9.006 1.00 89.69 122 ARG A C 1
ATOM 904 O O . ARG A 1 122 ? -5.250 -10.583 8.794 1.00 89.69 122 ARG A O 1
ATOM 911 N N . PHE A 1 123 ? -7.217 -9.671 8.136 1.00 92.00 123 PHE A N 1
ATOM 912 C CA . PHE A 1 123 ? -6.897 -9.371 6.754 1.00 92.00 123 PHE A CA 1
ATOM 913 C C . PHE A 1 123 ? -7.159 -7.876 6.596 1.00 92.00 123 PHE A C 1
ATOM 915 O O . PHE A 1 123 ? -8.305 -7.443 6.480 1.00 92.00 123 PHE A O 1
ATOM 922 N N . ALA A 1 124 ? -6.116 -7.075 6.809 1.00 93.31 124 ALA A N 1
ATOM 923 C CA . ALA A 1 124 ? -6.230 -5.622 6.812 1.00 93.31 124 ALA A CA 1
ATOM 924 C C . ALA A 1 124 ? -5.902 -5.099 5.415 1.00 93.31 124 ALA A C 1
ATOM 926 O O . ALA A 1 124 ? -4.750 -5.182 4.995 1.00 93.31 124 ALA A O 1
ATOM 927 N N . MET A 1 125 ? -6.917 -4.588 4.720 1.00 95.19 125 MET A N 1
ATOM 928 C CA . MET A 1 125 ? -6.780 -3.970 3.404 1.00 95.19 125 MET A CA 1
ATOM 929 C C . MET A 1 125 ? -6.513 -2.471 3.547 1.00 95.19 125 MET A C 1
ATOM 931 O O . MET A 1 125 ? -7.265 -1.771 4.227 1.00 95.19 125 MET A O 1
ATOM 935 N N . TYR A 1 126 ? -5.477 -1.994 2.867 1.00 94.56 126 TYR A N 1
ATOM 936 C CA . TYR A 1 126 ? -5.123 -0.586 2.723 1.00 94.56 126 TYR A CA 1
ATOM 937 C C . TYR A 1 126 ? -5.184 -0.235 1.238 1.00 94.56 126 TYR A C 1
ATOM 939 O O . TYR A 1 126 ? -4.607 -0.953 0.429 1.00 94.56 126 TYR A O 1
ATOM 947 N N . ALA A 1 127 ? -5.918 0.814 0.886 1.00 92.44 127 ALA A N 1
ATOM 948 C CA . ALA A 1 127 ? -6.187 1.226 -0.488 1.00 92.44 127 ALA A CA 1
ATOM 949 C C . ALA A 1 127 ? -6.121 2.750 -0.593 1.00 92.44 127 ALA A C 1
ATOM 951 O O . ALA A 1 127 ? -6.377 3.436 0.405 1.00 92.44 127 ALA A O 1
ATOM 952 N N . GLY A 1 128 ? -5.832 3.248 -1.794 1.00 85.25 128 GLY A N 1
ATOM 953 C CA . GLY A 1 128 ? -5.459 4.646 -2.035 1.00 85.25 128 GLY A CA 1
ATOM 954 C C . GLY A 1 128 ? -3.967 4.820 -2.266 1.00 85.25 128 GLY A C 1
ATOM 955 O O . GLY A 1 128 ? -3.160 4.268 -1.493 1.00 85.25 128 GLY A O 1
#

Foldseek 3Di:
DFDFDPVQKWKWKDWDPDFQDADPDDIDIAAFDDKPWDKDWDWAFDPDDDPDDDGDGTDTHDIDTDIDTHHDDDDPHVVVVLCQQQNAWDWDDDPPIDTHGDPDDPDGIWMWMWIARVRPGDTDIDTD

InterPro domains:
  IPR044000 Phage tail t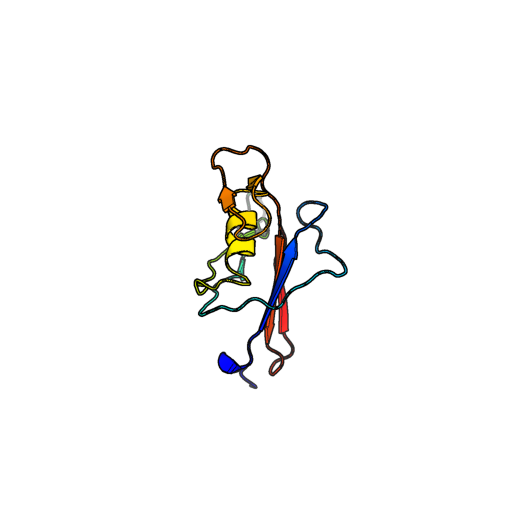ube protein-like [PF18906] (6-101)

Mean predicted aligned error: 6.16 Å

pLDDT: mean 90.97, std 5.2, range [67.5, 97.31]

Secondary structure (DSSP, 8-state):
-----GGG-EEEEEE-SSTT---SS--EE---SEE--EEE--EEPP----S-SSPPPPEE---EEE--EE----TTTHHHHHHHHH-S-EEE-SSS-EEE--S--S-PPPEEEEEEETTTTEEEEE--

Radius of gyration: 19.91 Å; Cα contacts (8 Å, |Δi|>4): 228; chains: 1; bounding box: 42×44×57 Å

Solvent-accessible surface area (backbone atoms only — not comparable to full-atom values): 8025 Å² total; per-residue (Å²): 132,88,72,60,57,75,93,63,48,46,36,34,40,27,72,33,92,47,83,57,44,65,59,97,66,77,64,40,84,49,76,66,80,48,71,58,70,41,78,47,63,54,75,39,81,52,86,80,77,86,89,67,90,67,86,66,75,62,42,78,50,72,77,43,79,49,72,52,72,46,60,68,91,50,95,85,58,35,61,57,55,50,27,48,76,38,19,84,55,55,71,43,76,88,78,78,67,46,74,47,71,54,81,88,67,93,73,64,57,34,40,23,40,34,45,34,28,74,80,46,88,43,74,48,76,43,54,76